Protein AF-A0A1B6J020-F1 (afdb_monomer_lite)

Sequence (102 aa):
RFFIILCSYDDYNWDWSLQHVSQSCLPHKLVAMVMRGPRVFHIGECGVHHKKTNCESTSVISKVQKVLANAARHLYPTHLTLTFTSGTKKHKLRKGNGGWGD

Radius of gyration: 18.51 Å; chains: 1; bounding box: 44×30×40 Å

InterPro domains:
  IPR007754 N-acetylglucosaminyltransferase II [PF05060] (6-102)
  IPR007754 N-acetylglucosaminyltransferase II [PTHR12871] (7-102)

Organism: NCBI:txid320908

Structure (mmCIF, N/CA/C/O backbone):
data_AF-A0A1B6J020-F1
#
_entry.id   AF-A0A1B6J020-F1
#
loop_
_atom_site.group_PDB
_atom_site.id
_atom_site.type_symbol
_atom_site.label_atom_id
_atom_site.label_alt_id
_atom_site.label_comp_id
_atom_site.label_asym_id
_atom_site.label_entity_id
_atom_site.label_seq_id
_atom_site.pdbx_PDB_ins_code
_atom_site.Cartn_x
_atom_site.Cartn_y
_atom_site.Cartn_z
_atom_site.occupancy
_atom_site.B_iso_or_equiv
_atom_site.auth_seq_id
_atom_site.auth_comp_id
_atom_site.auth_asym_id
_atom_site.auth_atom_id
_atom_site.pdbx_PDB_model_num
ATOM 1 N N . ARG A 1 1 ? 8.576 -12.284 -18.967 1.00 77.88 1 ARG A N 1
ATOM 2 C CA . ARG A 1 1 ? 8.204 -10.919 -19.425 1.00 77.88 1 ARG A CA 1
ATOM 3 C C . ARG A 1 1 ? 7.839 -9.994 -18.263 1.00 77.88 1 ARG A C 1
ATOM 5 O O . ARG A 1 1 ? 8.443 -8.941 -18.182 1.00 77.88 1 ARG A O 1
ATOM 12 N N . PHE A 1 2 ? 6.948 -10.404 -17.348 1.00 89.38 2 PHE A N 1
ATOM 13 C CA . PHE A 1 2 ? 6.596 -9.636 -16.139 1.00 89.38 2 PHE A CA 1
ATOM 14 C C . PHE A 1 2 ? 7.819 -9.162 -15.336 1.00 89.38 2 PHE A C 1
ATOM 16 O O . PHE A 1 2 ? 8.045 -7.964 -15.239 1.00 89.38 2 PHE A O 1
ATOM 23 N N . PHE A 1 3 ? 8.632 -10.098 -14.828 1.00 87.81 3 PHE A N 1
ATOM 24 C CA . PHE A 1 3 ? 9.779 -9.773 -13.970 1.00 87.81 3 PHE A CA 1
ATOM 25 C C . PHE A 1 3 ? 10.808 -8.880 -14.659 1.00 87.81 3 PHE A C 1
ATOM 27 O O . PHE A 1 3 ? 11.287 -7.935 -14.054 1.00 87.81 3 PHE A O 1
ATOM 34 N N . ILE A 1 4 ? 11.083 -9.130 -15.941 1.00 90.00 4 ILE A N 1
ATOM 35 C CA . ILE A 1 4 ? 12.015 -8.313 -16.729 1.00 90.00 4 ILE A CA 1
ATOM 36 C C . ILE A 1 4 ? 11.543 -6.855 -16.755 1.00 90.00 4 ILE A C 1
ATOM 38 O O . ILE A 1 4 ? 12.318 -5.971 -16.432 1.00 90.00 4 ILE A O 1
ATOM 42 N N . ILE A 1 5 ? 10.264 -6.612 -17.064 1.00 88.44 5 ILE A N 1
ATOM 43 C CA . ILE A 1 5 ? 9.715 -5.249 -17.140 1.00 88.44 5 ILE A CA 1
ATOM 44 C C . ILE A 1 5 ? 9.617 -4.602 -15.753 1.00 88.44 5 ILE A C 1
ATOM 46 O O . ILE A 1 5 ? 9.821 -3.400 -15.637 1.00 88.44 5 ILE A O 1
ATOM 50 N N . LEU A 1 6 ? 9.326 -5.377 -14.705 1.00 92.31 6 LEU A N 1
ATOM 51 C CA . LEU A 1 6 ? 9.293 -4.865 -13.335 1.00 92.31 6 LEU A CA 1
ATOM 52 C C . LEU A 1 6 ? 10.679 -4.391 -12.875 1.00 92.31 6 LEU A C 1
ATOM 54 O O . LEU A 1 6 ? 10.782 -3.333 -12.269 1.00 92.31 6 LEU A O 1
ATOM 58 N N . CYS A 1 7 ? 11.723 -5.170 -13.164 1.00 92.31 7 CYS A N 1
ATOM 59 C CA . CYS A 1 7 ? 13.083 -4.894 -12.709 1.00 92.31 7 CYS A CA 1
ATOM 60 C C . CYS A 1 7 ? 13.834 -3.880 -13.580 1.00 92.31 7 CYS A C 1
ATOM 62 O O . CYS A 1 7 ? 14.799 -3.312 -13.093 1.00 92.31 7 CYS A O 1
ATOM 64 N N . SER A 1 8 ? 13.431 -3.671 -14.839 1.00 92.81 8 SER A N 1
ATOM 65 C CA . SER A 1 8 ? 14.102 -2.743 -15.764 1.00 92.81 8 SER A CA 1
ATOM 66 C C . SER A 1 8 ? 13.394 -1.394 -15.915 1.00 92.81 8 SER A C 1
ATOM 68 O O . SER A 1 8 ? 13.824 -0.559 -16.710 1.00 92.81 8 SER A O 1
ATOM 70 N N . TYR A 1 9 ? 12.240 -1.205 -15.272 1.00 94.19 9 TYR A N 1
ATOM 71 C CA . TYR A 1 9 ? 11.561 0.084 -15.269 1.00 94.19 9 TYR A CA 1
ATOM 72 C C . TYR A 1 9 ? 12.267 1.004 -14.274 1.00 94.19 9 TYR A C 1
ATOM 74 O O . TYR A 1 9 ? 12.386 0.654 -13.105 1.00 94.19 9 TYR A O 1
ATOM 82 N N . ASP A 1 10 ? 12.728 2.163 -14.748 1.00 95.19 10 ASP A N 1
ATOM 83 C CA . ASP A 1 10 ? 13.485 3.140 -13.956 1.00 95.19 10 ASP A CA 1
ATOM 84 C C . ASP A 1 10 ? 12.580 3.875 -12.945 1.00 95.19 10 ASP A C 1
ATOM 86 O O . ASP A 1 10 ? 12.200 5.040 -13.113 1.00 95.19 10 ASP A O 1
ATOM 90 N N . ASP A 1 11 ? 12.153 3.138 -11.924 1.00 94.62 11 ASP A N 1
ATOM 91 C CA . ASP A 1 11 ? 11.375 3.611 -10.789 1.00 94.62 11 ASP A CA 1
ATOM 92 C C . ASP A 1 11 ? 11.636 2.717 -9.571 1.00 94.62 11 ASP A C 1
ATOM 94 O O . ASP A 1 11 ? 11.267 1.541 -9.544 1.00 94.62 11 ASP A O 1
ATOM 98 N N . TYR A 1 12 ? 12.254 3.288 -8.538 1.00 93.62 12 TYR A N 1
ATOM 99 C CA . TYR A 1 12 ? 12.546 2.570 -7.294 1.00 93.62 12 TYR A CA 1
ATOM 100 C C . TYR A 1 12 ? 11.285 2.221 -6.479 1.00 93.62 12 TYR A C 1
ATOM 102 O O . TYR A 1 12 ? 11.348 1.446 -5.521 1.00 93.62 12 TYR A O 1
ATOM 110 N N . ASN A 1 13 ? 10.130 2.803 -6.821 1.00 93.75 13 ASN A N 1
ATOM 111 C CA . ASN A 1 13 ? 8.874 2.572 -6.123 1.00 93.75 13 ASN A CA 1
ATOM 112 C C . ASN A 1 13 ? 8.155 1.362 -6.734 1.00 93.75 13 ASN A C 1
ATOM 114 O O . ASN A 1 13 ? 7.622 1.416 -7.846 1.00 93.75 13 ASN A O 1
ATOM 118 N N . TRP A 1 14 ? 8.106 0.257 -5.989 1.00 93.75 14 TRP A N 1
ATOM 119 C CA . TRP A 1 14 ? 7.547 -1.013 -6.468 1.00 93.75 14 TRP A CA 1
ATOM 120 C C . TRP A 1 14 ? 6.085 -0.914 -6.939 1.00 93.75 14 TRP A C 1
ATOM 122 O O . TRP A 1 14 ? 5.675 -1.651 -7.835 1.00 93.75 14 TRP A O 1
ATOM 132 N N . ASP A 1 15 ? 5.290 -0.023 -6.348 1.00 93.00 15 ASP A N 1
ATOM 133 C CA . ASP A 1 15 ? 3.877 0.181 -6.661 1.00 93.00 15 ASP A CA 1
ATOM 134 C C . ASP A 1 15 ? 3.688 0.905 -8.003 1.00 93.00 15 ASP A C 1
ATOM 136 O O . ASP A 1 15 ? 2.830 0.514 -8.802 1.00 93.00 15 ASP A O 1
ATOM 140 N N . TRP A 1 16 ? 4.540 1.890 -8.305 1.00 92.81 16 TRP A N 1
ATOM 141 C CA . TRP A 1 16 ? 4.611 2.524 -9.623 1.00 92.81 16 TRP A CA 1
ATOM 142 C C . TRP A 1 16 ? 5.093 1.549 -10.698 1.00 92.81 16 TRP A C 1
ATOM 144 O O . TRP A 1 16 ? 4.494 1.486 -11.777 1.00 92.81 16 TRP A O 1
ATOM 154 N N . SER A 1 17 ? 6.093 0.721 -10.396 1.00 93.88 17 SER A N 1
ATOM 155 C CA . SER A 1 17 ? 6.568 -0.334 -11.302 1.00 93.88 17 SER A CA 1
ATOM 156 C C . SER A 1 17 ? 5.492 -1.398 -11.550 1.00 93.88 17 SER A C 1
ATOM 158 O O . SER A 1 17 ? 5.258 -1.805 -12.691 1.00 93.88 17 SER A O 1
ATOM 160 N N . LEU A 1 18 ? 4.732 -1.789 -10.521 1.00 93.69 18 LEU A N 1
ATOM 161 C CA . LEU A 1 18 ? 3.584 -2.688 -10.667 1.00 93.69 18 LEU A CA 1
ATOM 162 C C . LEU A 1 18 ? 2.468 -2.056 -11.515 1.00 93.69 18 LEU A C 1
ATOM 164 O O . LEU A 1 18 ? 1.870 -2.729 -12.361 1.00 93.69 18 LEU A O 1
ATOM 168 N N . GLN A 1 19 ? 2.195 -0.760 -11.329 1.00 92.31 19 GLN A N 1
ATOM 169 C CA . GLN A 1 19 ? 1.245 -0.028 -12.165 1.00 92.31 19 GLN A CA 1
ATOM 170 C C . GLN A 1 19 ? 1.702 0.006 -13.629 1.00 92.31 19 GLN A C 1
ATOM 172 O O . GLN A 1 19 ? 0.875 -0.214 -14.518 1.00 92.31 19 GLN A O 1
ATOM 177 N N . HIS A 1 20 ? 2.994 0.240 -13.882 1.00 92.94 20 HIS A N 1
ATOM 178 C CA . HIS A 1 20 ? 3.576 0.191 -15.220 1.00 92.94 20 HIS A CA 1
ATOM 179 C C . HIS A 1 20 ? 3.325 -1.178 -15.860 1.00 92.94 20 HIS A C 1
ATOM 181 O O . HIS A 1 20 ? 2.683 -1.260 -16.906 1.00 92.94 20 HIS A O 1
ATOM 187 N N . VAL A 1 21 ? 3.726 -2.258 -15.185 1.00 93.62 21 VAL A N 1
ATOM 188 C CA . VAL A 1 21 ? 3.560 -3.638 -15.663 1.00 93.62 21 VAL A CA 1
ATOM 189 C C . VAL A 1 21 ? 2.090 -3.982 -15.943 1.00 93.62 21 VAL A C 1
ATOM 191 O O . VAL A 1 21 ? 1.780 -4.585 -16.973 1.00 93.62 21 VAL A O 1
ATOM 194 N N . SER A 1 22 ? 1.168 -3.549 -15.080 1.00 92.75 22 SER A N 1
ATOM 195 C CA . SER A 1 22 ? -0.279 -3.719 -15.277 1.00 92.75 22 SER A CA 1
ATOM 196 C C . SER A 1 22 ? -0.794 -3.051 -16.557 1.00 92.75 22 SER A C 1
ATOM 198 O O . SER A 1 22 ? -1.702 -3.566 -17.206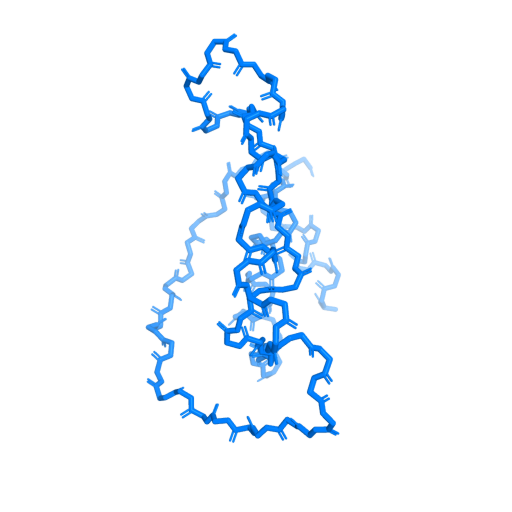 1.00 92.75 22 SER A O 1
ATOM 200 N N . GLN A 1 23 ? -0.224 -1.905 -16.938 1.00 90.19 23 GLN A N 1
ATOM 201 C CA . GLN A 1 23 ? -0.679 -1.130 -18.091 1.00 90.19 23 GLN A CA 1
ATOM 202 C C . GLN A 1 23 ? 0.061 -1.445 -19.401 1.00 90.19 23 GLN A C 1
ATOM 204 O O . GLN A 1 23 ? -0.534 -1.246 -20.460 1.00 90.19 23 GLN A O 1
ATOM 209 N N . SER A 1 24 ? 1.322 -1.890 -19.347 1.00 89.06 24 SER A N 1
ATOM 210 C CA . SER A 1 24 ? 2.202 -2.045 -20.520 1.00 89.06 24 SER A CA 1
ATOM 211 C C . SER A 1 24 ? 2.623 -3.488 -20.826 1.00 89.06 24 SER A C 1
ATOM 213 O O . SER A 1 24 ? 3.049 -3.767 -21.947 1.00 89.06 24 SER A O 1
ATOM 215 N N . CYS A 1 25 ? 2.521 -4.410 -19.861 1.00 91.94 25 CYS A N 1
ATOM 216 C CA . CYS A 1 25 ? 3.030 -5.779 -19.994 1.00 91.94 25 CYS A CA 1
ATOM 217 C C . CYS A 1 25 ? 1.937 -6.847 -19.916 1.00 91.94 25 CYS A C 1
ATOM 219 O O . CYS A 1 25 ? 1.982 -7.815 -20.678 1.00 91.94 25 CYS A O 1
ATOM 221 N N . LEU A 1 26 ? 1.020 -6.744 -18.952 1.00 92.75 26 LEU A N 1
ATOM 222 C CA . LEU A 1 26 ? -0.004 -7.769 -18.748 1.00 92.75 26 LEU A CA 1
ATOM 223 C C . LEU A 1 26 ? -1.049 -7.739 -19.880 1.00 92.75 26 LEU A C 1
ATOM 225 O O . LEU A 1 26 ? -1.413 -6.656 -20.340 1.00 92.75 26 LEU A O 1
ATOM 229 N N . PRO A 1 27 ? -1.577 -8.903 -20.314 1.00 91.94 27 PRO A N 1
ATOM 230 C CA . PRO A 1 27 ? -2.606 -8.963 -21.360 1.00 91.94 27 PRO A CA 1
ATOM 231 C C . PRO A 1 27 ? -3.912 -8.279 -20.931 1.00 91.94 27 PRO A C 1
ATOM 233 O O . PRO A 1 27 ? -4.635 -7.724 -21.758 1.00 91.94 27 PRO A O 1
ATOM 236 N N . HIS A 1 28 ? -4.189 -8.277 -19.626 1.00 90.62 28 HIS A N 1
ATOM 237 C CA . HIS A 1 28 ? -5.299 -7.563 -19.014 1.00 90.62 28 HIS A CA 1
ATOM 238 C C . HIS A 1 28 ? -4.795 -6.743 -17.832 1.00 90.62 28 HIS A C 1
ATOM 240 O O . HIS A 1 28 ? -3.947 -7.196 -17.061 1.00 90.62 28 HIS A O 1
ATOM 246 N N . LYS A 1 29 ? -5.345 -5.536 -17.683 1.00 90.00 29 LYS A N 1
ATOM 247 C CA . LYS A 1 29 ? -5.024 -4.655 -16.560 1.00 90.00 29 LYS A CA 1
ATOM 248 C C . LYS A 1 29 ? -5.492 -5.285 -15.257 1.00 90.00 29 LYS A C 1
ATOM 250 O O . LYS A 1 29 ? -6.573 -5.870 -15.202 1.00 90.00 29 LYS A O 1
ATOM 255 N N . LEU A 1 30 ? -4.708 -5.097 -14.202 1.00 90.81 30 LEU A N 1
ATOM 256 C CA . LEU A 1 30 ? -5.112 -5.488 -12.858 1.00 90.81 30 LEU A CA 1
ATOM 257 C C . LEU A 1 30 ? -6.368 -4.714 -12.441 1.00 90.81 30 LEU A C 1
ATOM 259 O O . LEU A 1 30 ? -6.447 -3.493 -12.606 1.00 90.81 30 LEU A O 1
ATOM 263 N N . VAL A 1 31 ? -7.328 -5.438 -11.874 1.00 88.88 31 VAL A N 1
ATOM 264 C CA . VAL A 1 31 ? -8.547 -4.891 -11.276 1.00 88.88 31 VAL A CA 1
ATOM 265 C C . VAL A 1 31 ? -8.512 -5.217 -9.792 1.00 88.88 31 VAL A C 1
ATOM 267 O O . VAL A 1 31 ? -8.294 -6.365 -9.413 1.00 88.88 31 VAL A O 1
ATOM 270 N N . ALA A 1 32 ? -8.717 -4.206 -8.952 1.00 89.25 32 ALA A N 1
ATOM 271 C CA . ALA A 1 32 ? -8.765 -4.377 -7.509 1.00 89.25 32 ALA A CA 1
ATOM 272 C C . ALA A 1 32 ? -10.218 -4.357 -7.028 1.00 89.25 32 ALA A C 1
ATOM 274 O O . ALA A 1 32 ? -10.956 -3.409 -7.297 1.00 89.25 32 ALA A O 1
ATOM 275 N N . MET A 1 33 ? -10.610 -5.384 -6.277 1.00 91.50 33 MET A N 1
ATOM 276 C CA . MET A 1 33 ? -11.805 -5.329 -5.444 1.00 91.50 33 MET A CA 1
ATOM 277 C C . MET A 1 33 ? -11.429 -4.639 -4.134 1.00 91.50 33 MET A C 1
ATOM 279 O O . MET A 1 33 ? -10.528 -5.093 -3.431 1.00 91.50 33 MET A O 1
ATOM 283 N N . VAL A 1 34 ? -12.091 -3.527 -3.817 1.00 91.31 34 VAL A N 1
ATOM 284 C CA . VAL A 1 34 ? -11.788 -2.725 -2.626 1.00 91.31 34 VAL A CA 1
ATOM 285 C C . VAL A 1 34 ? -13.024 -2.552 -1.758 1.00 91.31 34 VAL A C 1
ATOM 287 O O . VAL A 1 34 ? -14.142 -2.402 -2.252 1.00 91.31 34 VAL A O 1
ATOM 290 N N . MET A 1 35 ? -12.821 -2.551 -0.444 1.00 91.88 35 MET A N 1
ATOM 291 C CA . MET A 1 35 ? -13.889 -2.289 0.515 1.00 91.88 35 MET A CA 1
ATOM 292 C C . MET A 1 35 ? -14.262 -0.806 0.502 1.00 91.88 35 MET A C 1
ATOM 294 O O . MET A 1 35 ? -13.388 0.053 0.604 1.00 91.88 35 MET A O 1
ATOM 298 N N . ARG A 1 36 ? -15.565 -0.493 0.459 1.00 89.94 36 ARG A N 1
ATOM 299 C CA . ARG A 1 36 ? -16.053 0.898 0.552 1.00 89.94 36 ARG A CA 1
ATOM 300 C C . ARG A 1 36 ? -15.625 1.581 1.858 1.00 89.94 36 ARG A C 1
ATOM 302 O O . ARG A 1 36 ? -15.346 2.774 1.858 1.00 89.94 36 ARG A O 1
ATOM 309 N N . GLY A 1 37 ? -15.584 0.829 2.960 1.00 91.25 37 GLY A N 1
ATOM 310 C CA . GLY A 1 37 ? -14.986 1.258 4.224 1.00 91.25 37 GLY A CA 1
ATOM 311 C C . GLY A 1 37 ? -13.599 0.626 4.401 1.00 91.25 37 GLY A C 1
ATOM 312 O O . GLY A 1 37 ? -13.513 -0.604 4.339 1.00 91.25 37 GLY A O 1
ATOM 313 N N . PRO A 1 38 ? -12.526 1.406 4.629 1.00 93.38 38 PRO A N 1
ATOM 314 C CA . PRO A 1 38 ? -11.179 0.862 4.767 1.00 93.38 38 PRO A CA 1
ATOM 315 C C . PRO A 1 38 ? -11.058 -0.040 6.003 1.00 93.38 38 PRO A C 1
ATOM 317 O O . PRO A 1 38 ? -11.634 0.235 7.057 1.00 93.38 38 PRO A O 1
ATOM 320 N N . ARG A 1 39 ? -10.288 -1.125 5.866 1.00 94.56 39 ARG A N 1
ATOM 321 C CA . ARG A 1 39 ? -9.931 -2.046 6.964 1.00 94.56 39 ARG A CA 1
ATOM 322 C C . ARG A 1 39 ? -8.464 -1.940 7.385 1.00 94.56 39 ARG A C 1
ATOM 324 O O . ARG A 1 39 ? -8.091 -2.479 8.417 1.00 94.56 39 ARG A O 1
ATOM 331 N N . VAL A 1 40 ? -7.665 -1.217 6.607 1.00 94.75 40 VAL A N 1
ATOM 332 C CA . VAL A 1 40 ? -6.259 -0.911 6.872 1.00 94.75 40 VAL A CA 1
ATOM 333 C C . VAL A 1 40 ? -6.107 0.603 6.821 1.00 94.75 40 VAL A C 1
ATOM 335 O O . VAL A 1 40 ? -6.648 1.248 5.921 1.00 94.75 40 VAL A O 1
ATOM 338 N N . PHE A 1 41 ? -5.391 1.165 7.792 1.00 92.88 41 PHE A N 1
ATOM 339 C CA . PHE A 1 41 ? -5.137 2.599 7.894 1.00 92.88 41 PHE A CA 1
ATOM 340 C C . PHE A 1 41 ? -3.634 2.852 7.842 1.00 92.88 41 PHE A C 1
ATOM 342 O O . PHE A 1 41 ? -2.866 2.204 8.548 1.00 92.88 41 PHE A O 1
ATOM 349 N N . HIS A 1 42 ? -3.223 3.816 7.023 1.00 90.31 42 HIS A N 1
ATOM 350 C CA . HIS A 1 42 ? -1.852 4.306 7.023 1.00 90.31 42 HIS A CA 1
ATOM 351 C C . HIS A 1 42 ? -1.654 5.243 8.221 1.00 90.31 42 HIS A C 1
ATOM 353 O O . HIS A 1 42 ? -2.286 6.298 8.283 1.00 90.31 42 HIS A O 1
ATOM 359 N N . ILE A 1 43 ? -0.803 4.844 9.170 1.00 88.50 43 ILE A N 1
ATOM 360 C CA . ILE A 1 43 ? -0.476 5.637 10.369 1.00 88.50 43 ILE A CA 1
ATOM 361 C C . ILE A 1 43 ? 0.845 6.405 10.251 1.00 88.50 43 ILE A C 1
ATOM 363 O O . ILE A 1 43 ? 1.187 7.158 11.155 1.00 88.50 43 ILE A O 1
ATOM 367 N N . GLY A 1 44 ? 1.582 6.215 9.151 1.00 83.38 44 GLY A N 1
ATOM 368 C CA . GLY A 1 44 ? 2.826 6.928 8.897 1.00 83.38 44 GLY A CA 1
ATOM 369 C C . GLY A 1 44 ? 2.569 8.425 8.739 1.00 83.38 44 GLY A C 1
ATOM 370 O O . GLY A 1 44 ? 1.796 8.845 7.880 1.00 83.38 44 GLY A O 1
ATOM 371 N N . GLU A 1 45 ? 3.212 9.223 9.584 1.00 75.31 45 GLU A N 1
ATOM 372 C CA . GLU A 1 45 ? 3.085 10.688 9.599 1.00 75.31 45 GLU A CA 1
ATOM 373 C C . GLU A 1 45 ? 4.329 11.396 9.053 1.00 75.31 45 GLU A C 1
ATOM 375 O O . GLU A 1 45 ? 4.297 12.610 8.850 1.00 75.31 45 GLU A O 1
ATOM 380 N N . CYS A 1 46 ? 5.401 10.642 8.795 1.00 70.50 46 CYS A N 1
ATOM 381 C CA . CYS A 1 46 ? 6.687 11.145 8.334 1.00 70.50 46 CYS A CA 1
ATOM 382 C C . CYS A 1 46 ? 7.195 10.403 7.101 1.00 70.50 46 CYS A C 1
ATOM 384 O O . CYS A 1 46 ? 6.903 9.229 6.888 1.00 70.50 46 CYS A O 1
ATOM 386 N N . GLY A 1 47 ? 7.946 11.128 6.274 1.00 69.88 47 GLY A N 1
ATOM 387 C CA . GLY A 1 47 ? 8.474 10.664 4.998 1.00 69.88 47 GLY A CA 1
ATOM 388 C C . GLY A 1 47 ? 8.748 11.838 4.064 1.00 69.88 47 GLY A C 1
ATOM 389 O O . GLY A 1 47 ? 8.438 12.984 4.385 1.00 69.88 47 GLY A O 1
ATOM 390 N N . VAL A 1 48 ? 9.279 11.548 2.877 1.00 65.12 48 VAL A N 1
ATOM 391 C CA . VAL A 1 48 ? 9.695 12.549 1.873 1.00 65.12 48 VAL A CA 1
ATOM 392 C C . VAL A 1 48 ? 8.557 13.508 1.471 1.00 65.12 48 VAL A C 1
ATOM 394 O O . VAL A 1 48 ? 8.802 14.646 1.078 1.00 65.12 48 VAL A O 1
ATOM 397 N N . HIS A 1 49 ? 7.299 13.085 1.623 1.00 66.56 49 HIS A N 1
ATOM 398 C CA . HIS A 1 49 ? 6.109 13.881 1.299 1.00 66.56 49 HIS A CA 1
ATOM 399 C C . HIS A 1 49 ? 5.395 14.499 2.513 1.00 66.56 49 HIS A C 1
ATOM 401 O O . HIS A 1 49 ? 4.403 15.210 2.343 1.00 66.56 49 HIS A O 1
ATOM 407 N N . HIS A 1 50 ? 5.883 14.264 3.732 1.00 68.44 50 HIS A N 1
ATOM 408 C CA . HIS A 1 50 ? 5.272 14.777 4.953 1.00 68.44 50 HIS A CA 1
ATOM 409 C C . HIS A 1 50 ? 6.105 15.924 5.532 1.00 68.44 50 HIS A C 1
ATOM 411 O O . HIS A 1 50 ? 7.242 15.742 5.945 1.00 68.44 50 HIS A O 1
ATOM 417 N N . LYS A 1 51 ? 5.518 17.125 5.597 1.00 63.81 51 LYS A N 1
ATOM 418 C CA . LYS A 1 51 ? 6.170 18.343 6.122 1.00 63.81 51 LYS A CA 1
ATOM 419 C C . LYS A 1 51 ? 6.081 18.490 7.649 1.00 63.81 51 LYS A C 1
ATOM 421 O O . LYS A 1 51 ? 6.255 19.590 8.167 1.00 63.81 51 LYS A O 1
ATOM 426 N N . LYS A 1 52 ? 5.713 17.431 8.373 1.00 66.94 52 LYS A N 1
ATOM 427 C CA . LYS A 1 52 ? 5.499 17.501 9.823 1.00 66.94 52 LYS A CA 1
ATOM 428 C C . LYS A 1 52 ? 6.836 17.351 10.545 1.00 66.94 52 LYS A C 1
ATOM 430 O O . LYS A 1 52 ? 7.573 16.410 10.290 1.00 66.94 52 LYS A O 1
ATOM 435 N N . THR A 1 53 ? 7.122 18.271 11.462 1.00 67.69 53 THR A N 1
ATOM 436 C CA . THR A 1 53 ? 8.276 18.210 12.375 1.00 67.69 53 THR A CA 1
ATOM 437 C C . THR A 1 53 ? 8.089 17.189 13.493 1.00 67.69 53 THR A C 1
ATOM 439 O O . THR A 1 53 ? 9.070 16.713 14.052 1.00 67.69 53 THR A O 1
ATOM 442 N N . ASN A 1 54 ? 6.840 16.845 13.819 1.00 69.56 54 ASN A N 1
ATOM 443 C CA . ASN A 1 54 ? 6.506 15.822 14.800 1.00 69.56 54 ASN A CA 1
ATOM 444 C C . ASN A 1 54 ? 6.023 14.550 14.082 1.00 69.56 54 ASN A C 1
ATOM 446 O O . ASN A 1 54 ? 4.983 14.577 13.422 1.00 69.56 54 ASN A O 1
ATOM 450 N N . CYS A 1 55 ? 6.789 13.464 14.216 1.00 73.00 55 CYS A N 1
ATOM 451 C CA . CYS A 1 55 ? 6.530 12.158 13.600 1.00 73.00 55 CYS A CA 1
ATOM 452 C C . CYS A 1 55 ? 5.714 11.203 14.476 1.00 73.00 55 CYS A C 1
ATOM 454 O O . CYS A 1 55 ? 5.531 10.037 14.119 1.00 73.00 55 CYS A O 1
ATOM 456 N N . GLU A 1 56 ? 5.235 11.676 15.625 1.00 79.38 56 GLU A N 1
ATOM 457 C CA . GLU A 1 56 ? 4.478 10.856 16.557 1.00 79.38 56 GLU A CA 1
ATOM 458 C C . GLU A 1 56 ? 3.170 10.352 15.941 1.00 79.38 56 GLU A C 1
ATOM 460 O O . GLU A 1 56 ? 2.267 11.111 15.579 1.00 79.38 56 GLU A O 1
ATOM 465 N N . SER A 1 57 ? 3.035 9.027 15.888 1.00 82.12 57 SER A N 1
ATOM 466 C CA . SER A 1 57 ? 1.851 8.358 15.330 1.00 82.12 57 SER A CA 1
ATOM 467 C C . SER A 1 57 ? 0.646 8.392 16.280 1.00 82.12 57 SER A C 1
ATOM 469 O O . SER A 1 57 ? -0.467 8.031 15.896 1.00 82.12 57 SER A O 1
ATOM 471 N N . THR A 1 58 ? 0.838 8.839 17.523 1.00 85.19 58 THR A N 1
ATOM 472 C CA . THR A 1 58 ? -0.167 8.833 18.601 1.00 85.19 58 THR A CA 1
ATOM 473 C C . THR A 1 58 ? -1.455 9.570 18.233 1.00 85.19 58 THR A C 1
ATOM 475 O O . THR A 1 58 ? -2.558 9.091 18.524 1.00 85.19 58 THR A O 1
ATOM 478 N N . SER A 1 59 ? -1.344 10.701 17.532 1.00 85.25 59 SER A N 1
ATOM 479 C CA . SER A 1 59 ? -2.500 11.484 17.083 1.00 85.25 59 SER A CA 1
ATOM 480 C C . SER A 1 59 ? -3.338 10.739 16.032 1.00 85.25 59 SER A C 1
ATOM 482 O O . SER A 1 59 ? -4.572 10.726 16.108 1.00 85.25 59 SER A O 1
ATOM 484 N N . VAL A 1 60 ? -2.683 10.051 15.090 1.00 88.69 60 VAL A N 1
ATOM 485 C CA . VAL A 1 60 ? -3.350 9.255 14.052 1.00 88.69 60 VAL A CA 1
ATOM 486 C C . VAL A 1 60 ? -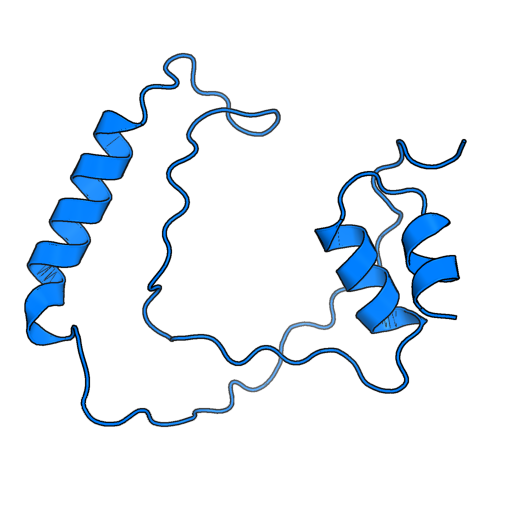3.959 7.997 14.643 1.00 88.69 60 VAL A C 1
ATOM 488 O O . VAL A 1 60 ? -5.108 7.690 14.332 1.00 88.69 60 VAL A O 1
ATOM 491 N N . ILE A 1 61 ? -3.255 7.321 15.551 1.00 91.81 61 ILE A N 1
ATOM 492 C CA . ILE A 1 61 ? -3.783 6.160 16.278 1.00 91.81 61 ILE A CA 1
ATOM 493 C C . ILE A 1 61 ? -5.066 6.549 17.018 1.00 91.81 61 ILE A C 1
ATOM 495 O O . ILE A 1 61 ? -6.098 5.901 16.842 1.00 91.81 61 ILE A O 1
ATOM 499 N N . SER A 1 62 ? -5.045 7.662 17.756 1.00 93.69 62 SER A N 1
ATOM 500 C CA . SER A 1 62 ? -6.223 8.172 18.470 1.00 93.69 62 SER A CA 1
ATOM 501 C C . SER A 1 62 ? -7.387 8.477 17.520 1.00 93.69 62 SER A C 1
ATOM 503 O O . SER A 1 62 ? -8.551 8.218 17.831 1.00 93.69 62 SER A O 1
ATOM 505 N N . LYS A 1 63 ? -7.093 9.013 16.330 1.00 92.81 63 LYS A N 1
ATOM 506 C CA . LYS A 1 63 ? -8.100 9.274 15.295 1.00 92.81 63 LYS A CA 1
ATOM 507 C C . LYS A 1 63 ? -8.687 7.977 14.736 1.00 92.81 63 LYS A C 1
ATOM 509 O O . LYS A 1 63 ? -9.906 7.880 14.613 1.00 92.81 63 LYS A O 1
ATOM 514 N N . VAL A 1 64 ? -7.848 6.987 14.430 1.00 95.00 64 VAL A N 1
ATOM 515 C CA . VAL A 1 64 ? -8.281 5.668 13.945 1.00 95.00 64 VAL A CA 1
ATOM 516 C C . VAL A 1 64 ? -9.164 4.987 14.988 1.00 95.00 64 VAL A C 1
ATOM 518 O O . VAL A 1 64 ? -10.253 4.536 14.648 1.00 95.00 64 VAL A O 1
ATOM 521 N N . GLN A 1 65 ? -8.769 4.994 16.263 1.00 96.44 65 GLN A N 1
ATOM 522 C CA . GLN A 1 65 ? -9.571 4.436 17.357 1.00 96.44 65 GLN A CA 1
ATOM 523 C C . GLN A 1 65 ? -10.958 5.085 17.449 1.00 96.44 65 GLN A C 1
ATOM 525 O O . GLN A 1 65 ? -11.959 4.375 17.528 1.00 96.44 65 GLN A O 1
ATOM 530 N N . LYS A 1 66 ? -11.048 6.420 17.358 1.00 97.06 66 LYS A N 1
ATOM 531 C CA . LYS A 1 66 ? -12.338 7.137 17.342 1.00 97.06 66 LYS A CA 1
ATOM 532 C C . LYS A 1 66 ? -13.201 6.756 16.138 1.00 97.06 66 LYS A C 1
ATOM 534 O O . LYS A 1 66 ? -14.399 6.533 16.289 1.00 97.06 66 LYS A O 1
ATOM 539 N N . VAL A 1 67 ? -12.604 6.660 14.947 1.00 96.06 67 VAL A N 1
ATOM 540 C CA . VAL A 1 67 ? -13.316 6.227 13.733 1.00 96.06 67 VAL A CA 1
ATOM 541 C C . VAL A 1 67 ? -13.862 4.809 13.905 1.00 96.06 67 VAL A C 1
ATOM 543 O O . VAL A 1 67 ? -15.027 4.569 13.592 1.00 96.06 67 VAL A O 1
ATOM 546 N N . LEU A 1 68 ? -13.059 3.886 14.440 1.00 96.50 68 LEU A N 1
ATOM 547 C CA . LEU A 1 68 ? -13.471 2.504 14.682 1.00 96.50 68 LEU A CA 1
ATOM 548 C C . LEU A 1 68 ? -14.573 2.403 15.741 1.00 96.50 68 LEU A C 1
ATOM 550 O O . LEU A 1 68 ? -15.541 1.679 15.523 1.00 96.50 68 LEU A O 1
ATOM 554 N N . ALA A 1 69 ? -14.476 3.163 16.835 1.00 97.25 69 ALA A N 1
ATOM 555 C CA . ALA A 1 69 ? -15.507 3.213 17.871 1.00 97.25 69 ALA A CA 1
ATOM 556 C C . ALA A 1 69 ? -16.854 3.696 17.305 1.00 97.25 69 ALA A C 1
ATOM 558 O O . ALA A 1 69 ? -17.887 3.064 17.519 1.00 97.25 69 ALA A O 1
ATOM 559 N N . ASN A 1 70 ? -16.839 4.757 16.495 1.00 96.75 70 ASN A N 1
ATOM 560 C CA . ASN A 1 70 ? -18.046 5.280 15.850 1.00 96.75 70 ASN A CA 1
ATOM 561 C C . ASN A 1 70 ? -18.624 4.309 14.809 1.00 96.75 70 ASN A C 1
ATOM 563 O O . ASN A 1 70 ? -19.838 4.243 14.610 1.00 96.75 70 ASN A O 1
ATOM 567 N N . ALA A 1 71 ? -17.760 3.546 14.140 1.00 95.69 71 ALA A N 1
ATOM 568 C CA . ALA A 1 71 ? -18.145 2.573 13.128 1.00 95.69 71 ALA A CA 1
ATOM 569 C C . ALA A 1 71 ? -18.456 1.177 13.694 1.00 95.69 71 ALA A C 1
ATOM 571 O O . ALA A 1 71 ? -18.796 0.301 12.903 1.00 95.69 71 ALA A O 1
ATOM 572 N N . ALA A 1 72 ? -18.372 0.960 15.014 1.00 95.94 72 ALA A N 1
ATOM 573 C CA . ALA A 1 72 ? -18.403 -0.365 15.644 1.00 95.94 72 ALA A CA 1
ATOM 574 C C . ALA A 1 72 ? -19.575 -1.247 15.177 1.00 95.94 72 ALA A C 1
ATOM 576 O O . ALA A 1 72 ? -19.378 -2.412 14.846 1.00 95.94 72 ALA A O 1
ATOM 577 N N . ARG A 1 73 ? -20.776 -0.664 15.049 1.00 96.31 73 ARG A N 1
ATOM 578 C CA . ARG A 1 73 ? -21.997 -1.355 14.584 1.00 96.31 73 ARG A CA 1
ATOM 579 C C . ARG A 1 73 ? -21.955 -1.823 13.121 1.00 96.31 73 ARG A C 1
ATOM 581 O O . ARG A 1 73 ? -22.785 -2.624 12.720 1.00 96.31 73 ARG A O 1
ATOM 588 N N . HIS A 1 74 ? -21.014 -1.316 12.330 1.00 94.19 74 HIS A N 1
ATOM 589 C CA . HIS A 1 74 ? -20.825 -1.636 10.910 1.00 94.19 74 HIS A CA 1
ATOM 590 C C . HIS A 1 74 ? -19.558 -2.483 10.664 1.00 94.19 74 HIS A C 1
ATOM 592 O O . HIS A 1 74 ? -19.141 -2.698 9.517 1.00 94.19 74 HIS A O 1
ATOM 598 N N . LEU A 1 75 ? -18.885 -2.918 11.732 1.00 94.56 75 LEU A N 1
ATOM 599 C CA . LEU A 1 75 ? -17.793 -3.883 11.651 1.00 94.56 75 LEU A CA 1
ATOM 600 C C . LEU A 1 7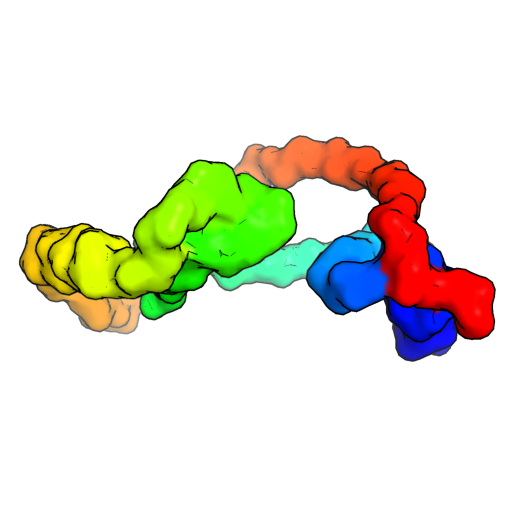5 ? -18.374 -5.302 11.542 1.00 94.56 75 LEU A C 1
ATOM 602 O O . LEU A 1 75 ? -19.482 -5.554 11.998 1.00 94.56 75 LEU A O 1
ATOM 606 N N . TYR A 1 76 ? -17.617 -6.217 10.934 1.00 95.06 76 TYR A N 1
ATOM 607 C CA . TYR A 1 76 ? -17.975 -7.640 10.807 1.00 95.06 76 TYR A CA 1
ATOM 608 C C . TYR A 1 76 ? -19.334 -7.925 10.127 1.00 95.06 76 TYR A C 1
ATOM 610 O O . TYR A 1 76 ? -20.163 -8.644 10.682 1.00 95.06 76 TYR A O 1
ATOM 618 N N . PRO A 1 77 ? -19.590 -7.384 8.919 1.00 94.94 77 PRO A N 1
ATOM 619 C CA . PRO A 1 77 ? -20.800 -7.730 8.180 1.00 94.94 77 PRO A CA 1
ATOM 620 C C . PRO A 1 77 ? -20.804 -9.223 7.818 1.00 94.94 77 PRO A C 1
ATOM 622 O O . PRO A 1 77 ? -19.775 -9.771 7.426 1.00 94.94 77 PRO A O 1
ATOM 625 N N . THR A 1 78 ? -21.969 -9.866 7.893 1.00 97.19 78 THR A N 1
ATOM 626 C CA . THR A 1 78 ? -22.145 -11.280 7.510 1.00 97.19 78 THR A CA 1
ATOM 627 C C . THR A 1 78 ? -22.129 -11.492 5.997 1.00 97.19 78 THR A C 1
ATOM 629 O O . THR A 1 78 ? -21.796 -12.578 5.528 1.00 97.19 78 THR A O 1
ATOM 632 N N . HIS A 1 79 ? -22.452 -10.451 5.226 1.00 95.50 79 HIS A N 1
ATOM 633 C CA . HIS A 1 79 ? -22.480 -10.483 3.767 1.00 95.50 79 HIS A CA 1
ATOM 634 C C . HIS A 1 79 ? -21.877 -9.211 3.172 1.00 95.50 79 HIS A C 1
ATOM 636 O O . HIS A 1 79 ? -21.973 -8.125 3.747 1.00 95.50 79 HIS A O 1
ATOM 642 N N . LEU A 1 80 ? -21.283 -9.347 1.987 1.00 94.56 80 LEU A N 1
ATOM 643 C CA . LEU A 1 80 ? -20.757 -8.244 1.190 1.00 94.56 80 LEU A CA 1
ATOM 644 C C . LEU A 1 80 ? -21.489 -8.183 -0.149 1.00 94.56 80 LEU A C 1
ATOM 646 O O . LEU A 1 80 ? -21.771 -9.212 -0.757 1.00 94.56 80 LEU A O 1
ATOM 650 N N . THR A 1 81 ? -21.765 -6.970 -0.622 1.00 94.62 81 THR A N 1
ATOM 651 C CA . THR A 1 81 ? -22.371 -6.737 -1.937 1.00 94.62 81 THR A CA 1
ATOM 652 C C . THR A 1 81 ? -21.350 -6.088 -2.854 1.00 94.62 81 THR A C 1
ATOM 654 O O . THR A 1 81 ? -20.760 -5.063 -2.507 1.00 94.62 81 THR A O 1
ATOM 657 N N . LEU A 1 82 ? -21.150 -6.680 -4.031 1.00 92.69 82 LEU A N 1
ATOM 658 C CA . LEU A 1 82 ? -20.268 -6.129 -5.048 1.00 92.69 82 LEU A CA 1
ATOM 659 C C . LEU A 1 82 ? -20.999 -5.025 -5.813 1.00 92.69 82 LEU A C 1
ATOM 661 O O . LEU A 1 82 ? -22.070 -5.250 -6.373 1.00 92.69 82 LEU A O 1
ATOM 665 N N . THR A 1 83 ? -20.399 -3.842 -5.866 1.00 89.88 83 THR A N 1
ATOM 666 C CA . THR A 1 83 ? -20.847 -2.761 -6.742 1.00 89.88 83 THR A CA 1
ATOM 667 C C . THR A 1 83 ? -19.744 -2.431 -7.737 1.00 89.88 83 THR A C 1
ATOM 669 O O . THR A 1 83 ? -18.580 -2.270 -7.372 1.00 89.88 83 THR A O 1
ATOM 672 N N . PHE A 1 84 ? -20.106 -2.337 -9.014 1.00 84.19 84 PHE A N 1
ATOM 673 C CA . PHE A 1 84 ? -19.186 -1.903 -10.058 1.00 84.19 84 PHE A CA 1
ATOM 674 C C . PHE A 1 84 ? -19.229 -0.381 -10.136 1.00 84.19 84 PHE A C 1
ATOM 676 O O . PHE A 1 84 ? -20.247 0.203 -10.503 1.00 84.19 84 PHE A O 1
ATOM 683 N N . THR A 1 85 ? -18.134 0.281 -9.781 1.00 71.38 85 THR A N 1
ATOM 684 C CA . THR A 1 85 ? -17.987 1.711 -10.041 1.00 71.38 85 THR A CA 1
ATOM 685 C C . THR A 1 85 ? -17.534 1.899 -11.486 1.00 71.38 85 THR A C 1
ATOM 687 O O . THR A 1 85 ? -16.479 1.426 -11.907 1.00 71.38 85 THR A O 1
ATOM 690 N N . SER A 1 86 ? -18.356 2.568 -12.290 1.00 54.09 86 SER A N 1
ATOM 691 C CA . SER A 1 86 ? -18.016 2.907 -13.668 1.00 54.09 86 SER A CA 1
ATOM 692 C C . SER A 1 86 ? -16.883 3.939 -13.700 1.00 54.09 86 SER A C 1
ATOM 694 O O . SER A 1 86 ? -17.061 5.072 -13.258 1.00 54.09 86 SER A O 1
ATOM 696 N N . GLY A 1 87 ? -15.740 3.551 -14.271 1.00 55.59 87 GLY A N 1
ATOM 697 C CA . GLY A 1 87 ? -14.709 4.467 -14.759 1.00 55.59 87 GLY A CA 1
ATOM 698 C C . GLY A 1 87 ? -13.666 4.897 -13.729 1.00 55.59 87 GLY A C 1
ATOM 699 O O . GLY A 1 87 ? -13.716 6.003 -13.194 1.00 55.59 87 GLY A O 1
ATOM 700 N N . THR A 1 88 ? -12.611 4.099 -13.559 1.00 57.06 88 THR A N 1
ATOM 701 C CA . THR A 1 88 ? -11.326 4.689 -13.173 1.00 57.06 88 THR A CA 1
ATOM 702 C C . THR A 1 88 ? -10.871 5.574 -14.334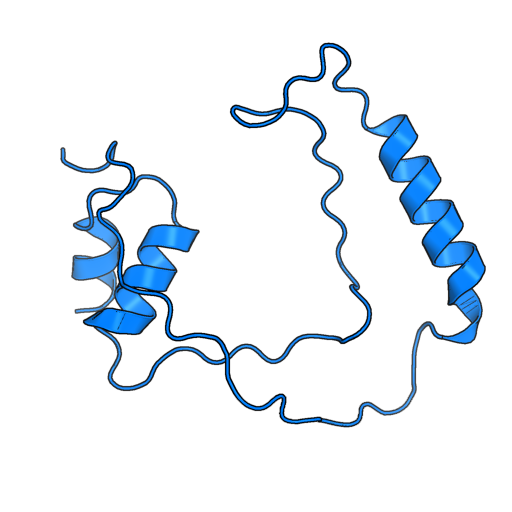 1.00 57.06 88 THR A C 1
ATOM 704 O O . THR A 1 88 ? -10.802 5.125 -15.483 1.00 57.06 88 THR A O 1
ATOM 707 N N . LYS A 1 89 ? -10.616 6.866 -14.074 1.00 59.69 89 LYS A N 1
ATOM 708 C CA . LYS A 1 89 ? -10.001 7.751 -15.076 1.00 59.69 89 LYS A CA 1
ATOM 709 C C . LYS A 1 89 ? -8.791 7.018 -15.650 1.00 59.69 89 LYS A C 1
ATOM 711 O O . LYS A 1 89 ? -7.984 6.495 -14.881 1.00 59.69 89 LYS A O 1
ATOM 716 N N . LYS A 1 90 ? -8.675 6.952 -16.982 1.00 60.44 90 LYS A N 1
ATOM 717 C CA . LYS A 1 90 ? -7.498 6.369 -17.638 1.00 60.44 90 LYS A CA 1
ATOM 718 C C . LYS A 1 90 ? -6.270 7.109 -17.109 1.00 60.44 90 LYS A C 1
ATOM 720 O O . LYS A 1 90 ? -6.016 8.244 -17.504 1.00 60.44 90 LYS A O 1
ATOM 725 N N . HIS A 1 91 ? -5.538 6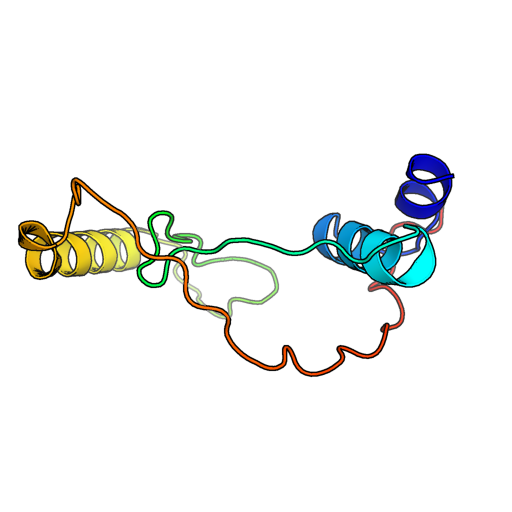.492 -16.187 1.00 67.00 91 HIS A N 1
ATOM 726 C CA . HIS A 1 91 ? -4.271 7.037 -15.735 1.00 67.00 91 HIS A CA 1
ATOM 727 C C . HIS A 1 91 ? -3.294 6.906 -16.895 1.00 67.00 91 HIS A C 1
ATOM 729 O O . HIS A 1 91 ? -3.027 5.801 -17.364 1.00 67.00 91 HIS A O 1
ATOM 735 N N . LYS A 1 92 ? -2.827 8.050 -17.403 1.00 74.81 92 LYS A N 1
ATOM 736 C CA . LYS A 1 92 ? -1.765 8.074 -18.403 1.00 74.81 92 LYS A CA 1
ATOM 737 C C . LYS A 1 92 ? -0.510 7.506 -17.756 1.00 74.81 92 LYS A C 1
ATOM 739 O O . LYS A 1 92 ? -0.158 7.904 -16.646 1.00 74.81 92 LYS A O 1
ATOM 744 N N . LEU A 1 93 ? 0.141 6.601 -18.470 1.00 74.88 93 LEU A N 1
ATOM 745 C CA . LEU A 1 93 ? 1.399 6.011 -18.057 1.00 74.88 93 LEU A CA 1
ATOM 746 C C . LEU A 1 93 ? 2.442 7.138 -17.956 1.00 74.88 93 LEU A C 1
ATOM 748 O O . LEU A 1 93 ? 2.687 7.851 -18.933 1.00 74.88 93 LEU A O 1
ATOM 752 N N . ARG A 1 94 ? 2.937 7.393 -16.741 1.00 75.81 94 ARG A N 1
ATOM 753 C CA . ARG A 1 94 ? 3.926 8.443 -16.456 1.00 75.81 94 ARG A CA 1
ATOM 754 C C . ARG A 1 94 ? 5.336 7.902 -16.688 1.00 75.81 94 ARG A C 1
ATOM 756 O O . ARG A 1 94 ? 5.526 6.692 -16.721 1.00 75.81 94 ARG A O 1
ATOM 763 N N . LYS A 1 95 ? 6.307 8.804 -16.860 1.00 86.44 95 LYS A N 1
ATOM 764 C CA . LYS A 1 95 ? 7.727 8.448 -16.738 1.00 86.44 95 LYS A CA 1
ATOM 765 C C . LYS A 1 95 ? 7.988 8.027 -15.286 1.00 86.44 95 LYS A C 1
ATOM 767 O O . LYS A 1 95 ? 7.381 8.618 -14.391 1.00 86.44 95 LYS A O 1
ATOM 772 N N . GLY A 1 96 ? 8.838 7.023 -15.085 1.00 87.69 96 GLY A N 1
ATOM 773 C CA . GLY A 1 96 ? 9.221 6.556 -13.754 1.00 87.69 96 GLY A CA 1
ATOM 774 C C . GLY A 1 96 ? 9.909 7.649 -12.942 1.00 87.69 96 GLY A C 1
ATOM 775 O O . GLY A 1 96 ? 10.428 8.622 -13.500 1.00 87.69 96 GLY A O 1
ATOM 776 N N . ASN A 1 97 ? 9.878 7.500 -11.621 1.00 93.25 97 ASN A N 1
ATOM 777 C CA . ASN A 1 97 ? 10.502 8.434 -10.684 1.00 93.25 97 ASN A CA 1
ATOM 778 C C . ASN A 1 97 ? 12.042 8.356 -10.678 1.00 93.25 97 ASN A C 1
ATOM 780 O O . ASN A 1 97 ? 12.676 9.163 -9.998 1.00 93.25 97 ASN A O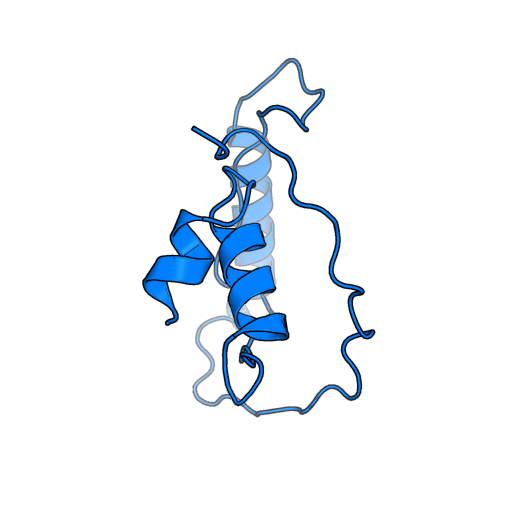 1
ATOM 784 N N . GLY A 1 98 ? 12.642 7.437 -11.440 1.00 93.81 98 GLY A N 1
ATOM 785 C CA . GLY A 1 98 ? 14.082 7.218 -11.477 1.00 93.81 98 GLY A CA 1
ATOM 786 C C . GLY A 1 98 ? 14.570 6.310 -10.348 1.00 93.81 98 GLY A C 1
ATOM 787 O O . GLY A 1 98 ? 13.775 5.719 -9.614 1.00 93.81 98 GLY A O 1
ATOM 788 N N . GLY A 1 99 ? 15.890 6.248 -10.168 1.00 94.56 99 GLY A N 1
ATOM 789 C CA . GLY A 1 99 ? 16.529 5.556 -9.044 1.00 94.56 99 GLY A CA 1
ATOM 790 C C . GLY A 1 99 ? 16.611 4.036 -9.192 1.00 94.56 99 GLY A C 1
ATOM 791 O O . GLY A 1 99 ? 16.886 3.363 -8.202 1.00 94.56 99 GLY A O 1
ATOM 792 N N . TRP A 1 100 ? 16.368 3.504 -10.395 1.00 95.19 100 TRP A N 1
ATOM 793 C CA . TRP A 1 100 ? 16.413 2.066 -10.681 1.00 95.19 100 TRP A CA 1
ATOM 794 C C . TRP A 1 100 ? 17.015 1.759 -12.065 1.00 95.19 100 TRP A C 1
ATOM 796 O O . TRP A 1 100 ? 16.653 0.783 -12.716 1.00 95.19 100 TRP A O 1
ATOM 806 N N . GLY A 1 101 ? 17.885 2.646 -12.553 1.00 90.62 101 GLY A N 1
ATOM 807 C CA . GLY A 1 101 ? 18.484 2.569 -13.888 1.00 90.62 101 GLY A CA 1
ATOM 808 C C . GLY A 1 101 ? 19.911 2.018 -13.940 1.00 90.62 101 GLY A C 1
ATOM 809 O O . GLY A 1 101 ? 20.526 2.149 -14.996 1.00 90.62 101 GLY A O 1
ATOM 810 N N . ASP A 1 102 ? 20.436 1.496 -12.825 1.00 87.75 102 ASP A N 1
ATOM 811 C CA . ASP A 1 102 ? 21.733 0.793 -12.764 1.00 87.75 102 ASP A CA 1
ATOM 812 C C . ASP A 1 102 ? 21.673 -0.548 -13.519 1.00 87.75 102 ASP A C 1
ATOM 814 O O . ASP A 1 102 ? 20.648 -1.262 -13.369 1.00 87.75 102 ASP A O 1
#

Secondary structure (DSSP, 8-state):
-HHHHHHHSSBS-HHHHHHHHHHHTSSS-------SS-SS------STT---S---THHHHHHHHHHHHHHGGGSS-S---------------PPP-BS---

pLDDT: mean 86.73, std 11.0, range [54.09, 97.25]

Foldseek 3Di:
DLVVQLQQAFAPDSVLSLQCCQVPPDPHHDDDDDDPDDPDDDLAQDDPPHPDPDRDSVVVVVVVVVVCVVCVVVPDDPDDDDDDDPDDDPDDSDRHPGPRND